Protein AF-A0A7S4SIC3-F1 (afdb_monomer_lite)

pLDDT: mean 81.02, std 11.82, range [46.81, 97.81]

Secondary structure (DSSP, 8-state):
-HHHHHHHHHHHHT-TTTS-TT--TTTS-GGGSTTHHHHHHHHHTT---GGGTTT-HHHHHHHHHHIIIIIIIHHHHHHHHHHHHHHHHHHHHHHHHHHHHHHHHHHHHHHHHHH------TTTHHHHHHHHHHHHHHHHHHHHHHHHHHHHHHHHH-TT-TTTHHHHHHHS--

Structure (mmCIF, N/CA/C/O backbone):
data_AF-A0A7S4SIC3-F1
#
_entry.id   AF-A0A7S4SIC3-F1
#
loop_
_atom_site.group_PDB
_atom_site.id
_atom_site.type_symbol
_atom_site.label_atom_id
_atom_site.label_alt_id
_atom_site.label_comp_id
_atom_site.label_asym_id
_atom_site.label_entity_id
_atom_site.label_seq_id
_atom_site.pdbx_PDB_ins_code
_atom_site.Cartn_x
_atom_site.Cartn_y
_atom_site.Cartn_z
_atom_site.occupancy
_atom_site.B_iso_or_equiv
_atom_site.auth_seq_id
_atom_site.auth_comp_id
_atom_site.auth_asym_id
_atom_site.auth_atom_id
_atom_site.pdbx_PDB_model_num
ATOM 1 N N . MET A 1 1 ? 5.802 -10.029 -12.891 1.00 76.75 1 MET A N 1
ATOM 2 C CA . MET A 1 1 ? 6.812 -8.982 -12.625 1.00 76.75 1 MET A CA 1
ATOM 3 C C . MET A 1 1 ? 8.229 -9.502 -12.797 1.00 76.75 1 MET A C 1
ATOM 5 O O . MET A 1 1 ? 8.915 -8.930 -13.619 1.00 76.75 1 MET A O 1
ATOM 9 N N . ILE A 1 2 ? 8.635 -10.609 -12.156 1.00 84.81 2 ILE A N 1
ATOM 10 C CA . ILE A 1 2 ? 9.989 -11.189 -12.336 1.00 84.81 2 ILE A CA 1
ATOM 11 C C . ILE A 1 2 ? 10.321 -11.436 -13.819 1.00 84.81 2 ILE A C 1
ATOM 13 O O . ILE A 1 2 ? 11.296 -10.900 -14.318 1.00 84.81 2 ILE A O 1
ATOM 17 N N . ALA A 1 3 ? 9.437 -12.106 -14.565 1.00 86.62 3 ALA A N 1
ATOM 18 C CA . ALA A 1 3 ? 9.649 -12.331 -16.000 1.00 86.62 3 ALA A CA 1
ATOM 19 C C . ALA A 1 3 ? 9.741 -11.035 -16.837 1.00 86.62 3 ALA A C 1
ATOM 21 O O . ALA A 1 3 ? 10.442 -10.997 -17.842 1.00 86.62 3 ALA A O 1
ATOM 22 N N . PHE A 1 4 ? 9.050 -9.964 -16.427 1.00 83.00 4 PHE A N 1
ATOM 23 C CA . PHE A 1 4 ? 9.167 -8.658 -17.088 1.00 83.00 4 PHE A CA 1
ATOM 24 C C . PHE A 1 4 ? 10.501 -7.988 -16.742 1.00 83.00 4 PHE A C 1
ATOM 26 O O . PHE A 1 4 ? 11.120 -7.407 -17.626 1.00 83.00 4 PHE A O 1
ATOM 33 N N . ALA A 1 5 ? 10.973 -8.131 -15.500 1.00 84.31 5 ALA A N 1
ATOM 34 C CA . ALA A 1 5 ? 12.303 -7.692 -15.082 1.00 84.31 5 ALA A CA 1
ATOM 35 C C . ALA A 1 5 ? 13.404 -8.362 -15.897 1.00 84.31 5 ALA A C 1
ATOM 37 O O . ALA A 1 5 ? 14.283 -7.674 -16.410 1.00 84.31 5 ALA A O 1
ATOM 38 N N . ASP A 1 6 ? 13.292 -9.671 -16.107 1.00 87.31 6 ASP A N 1
ATOM 39 C CA . ASP A 1 6 ? 14.237 -10.421 -16.929 1.00 87.31 6 ASP A CA 1
ATOM 40 C C . ASP A 1 6 ? 14.186 -9.979 -18.398 1.00 87.31 6 ASP A C 1
ATOM 42 O O . ASP A 1 6 ? 15.221 -9.839 -19.045 1.00 87.31 6 ASP A O 1
ATOM 46 N N . MET A 1 7 ? 12.997 -9.694 -18.936 1.00 86.12 7 MET A N 1
ATOM 47 C CA . MET A 1 7 ? 12.855 -9.241 -20.322 1.00 86.12 7 MET A CA 1
ATOM 48 C C . MET A 1 7 ? 13.451 -7.843 -20.544 1.00 86.12 7 MET A C 1
ATOM 50 O O . MET A 1 7 ? 14.187 -7.639 -21.508 1.00 86.12 7 MET A O 1
ATOM 54 N N . PHE A 1 8 ? 13.193 -6.900 -19.635 1.00 80.88 8 PHE A N 1
ATOM 55 C CA . PHE A 1 8 ? 13.831 -5.580 -19.654 1.00 80.88 8 PHE A CA 1
ATOM 56 C C . PHE A 1 8 ? 15.348 -5.687 -19.468 1.00 80.88 8 PHE A C 1
ATOM 58 O O . PHE A 1 8 ? 16.092 -5.035 -20.192 1.00 80.88 8 PHE A O 1
ATOM 65 N N . TYR A 1 9 ? 15.816 -6.556 -18.566 1.00 82.31 9 TYR A N 1
ATOM 66 C CA . TYR A 1 9 ? 17.241 -6.829 -18.370 1.00 82.31 9 TYR A CA 1
ATOM 67 C C . TYR A 1 9 ? 17.910 -7.286 -19.669 1.00 82.31 9 TYR A C 1
ATOM 69 O O . TYR A 1 9 ? 18.974 -6.782 -20.024 1.00 82.31 9 TYR A O 1
ATOM 77 N N . LEU A 1 10 ? 17.295 -8.237 -20.377 1.00 85.69 10 LEU A N 1
ATOM 78 C CA . LEU A 1 10 ? 17.844 -8.774 -21.620 1.00 85.69 10 LEU A CA 1
ATOM 79 C C . LEU A 1 10 ? 17.900 -7.710 -22.719 1.00 85.69 10 LEU A C 1
ATOM 81 O O . LEU A 1 10 ? 18.891 -7.653 -23.446 1.00 85.69 10 LEU A O 1
ATOM 85 N N . LEU A 1 11 ? 16.886 -6.845 -22.805 1.00 83.25 11 LEU A N 1
ATOM 86 C CA . LEU A 1 11 ? 16.868 -5.735 -23.758 1.00 83.25 11 LEU A CA 1
ATOM 87 C C . LEU A 1 11 ? 17.936 -4.688 -23.438 1.00 83.25 11 LEU A C 1
ATOM 89 O O . LEU A 1 11 ? 18.691 -4.315 -24.328 1.00 83.25 11 LEU A O 1
ATOM 93 N N . SER A 1 12 ? 18.066 -4.279 -22.175 1.00 76.56 12 SER A N 1
ATOM 94 C CA . SER A 1 12 ? 19.090 -3.314 -21.756 1.00 76.56 12 SER A CA 1
ATOM 95 C C . SER A 1 12 ? 20.512 -3.871 -21.867 1.00 76.56 12 SER A C 1
ATOM 97 O O . SER A 1 12 ? 21.437 -3.131 -22.172 1.00 76.56 12 SER A O 1
ATOM 99 N N . LYS A 1 13 ? 20.710 -5.178 -21.648 1.00 77.69 13 LYS A N 1
ATOM 100 C CA . LYS A 1 13 ? 22.021 -5.834 -21.789 1.00 77.69 13 LYS A CA 1
ATOM 101 C C . LYS A 1 13 ? 22.460 -5.981 -23.245 1.00 77.69 13 LYS A C 1
ATOM 103 O O . LYS A 1 13 ? 23.657 -6.063 -23.509 1.00 77.69 13 LYS A O 1
ATOM 108 N N . SER A 1 14 ? 21.512 -6.072 -24.177 1.00 78.62 14 SER A N 1
ATOM 109 C CA . SER A 1 14 ? 21.831 -6.199 -25.601 1.00 78.62 14 SER A CA 1
ATOM 110 C C . SER A 1 14 ? 22.550 -4.963 -26.151 1.00 78.62 14 SER A C 1
ATOM 112 O O . SER A 1 14 ? 23.163 -5.057 -27.213 1.00 78.62 14 SER A O 1
ATOM 114 N N . ASP A 1 15 ? 22.483 -3.830 -25.453 1.00 72.81 15 ASP A N 1
ATOM 115 C CA . ASP A 1 15 ? 23.144 -2.598 -25.847 1.00 72.81 15 ASP A CA 1
ATOM 116 C C . ASP A 1 15 ? 24.483 -2.444 -25.110 1.00 72.81 15 ASP A C 1
ATOM 118 O O . ASP A 1 15 ? 24.559 -2.156 -23.913 1.00 72.81 15 ASP A O 1
ATOM 122 N N . VAL A 1 16 ? 25.571 -2.673 -25.848 1.00 69.00 16 VAL A N 1
ATOM 123 C CA . VAL A 1 16 ? 26.953 -2.635 -25.339 1.00 69.00 16 VAL A CA 1
ATOM 124 C C . VAL A 1 16 ? 27.317 -1.247 -24.794 1.00 69.00 16 VAL A C 1
ATOM 126 O O . VAL A 1 16 ? 28.219 -1.126 -23.969 1.00 69.00 16 VAL A O 1
ATOM 129 N N . THR A 1 17 ? 26.602 -0.201 -25.216 1.00 70.94 17 THR A N 1
ATOM 130 C CA . THR A 1 17 ? 26.847 1.174 -24.765 1.00 70.94 17 THR A CA 1
ATOM 131 C C . THR A 1 17 ? 26.306 1.461 -23.364 1.00 70.94 17 THR A C 1
ATOM 133 O O . THR A 1 17 ? 26.803 2.364 -22.696 1.00 70.94 17 THR A O 1
ATOM 136 N N . THR A 1 18 ? 25.322 0.691 -22.886 1.00 69.50 18 THR A N 1
ATOM 137 C CA . THR A 1 18 ? 24.569 1.018 -21.665 1.00 69.50 18 THR A CA 1
ATOM 138 C C . THR A 1 18 ? 25.185 0.440 -20.384 1.00 69.50 18 THR A C 1
ATOM 140 O O . THR A 1 18 ? 24.971 0.999 -19.309 1.00 69.50 18 THR A O 1
ATOM 143 N N . CYS A 1 19 ? 25.960 -0.648 -20.486 1.00 74.06 19 CYS A N 1
ATOM 144 C CA . CYS A 1 19 ? 26.676 -1.278 -19.366 1.00 74.06 19 CYS A CA 1
ATOM 145 C C . CYS A 1 19 ? 28.131 -1.619 -19.756 1.00 74.06 19 CYS A C 1
ATOM 147 O O . CYS A 1 19 ? 28.431 -2.791 -20.014 1.00 74.06 19 CYS A O 1
ATOM 149 N N . PRO A 1 20 ? 29.046 -0.634 -19.826 1.00 78.56 20 PRO A N 1
ATOM 150 C CA . PRO A 1 20 ? 30.455 -0.907 -20.076 1.00 78.56 20 PRO A CA 1
ATOM 151 C C . PRO A 1 20 ? 31.073 -1.747 -18.938 1.00 78.56 20 PRO A C 1
ATOM 153 O O . PRO A 1 20 ? 30.748 -1.537 -17.768 1.00 78.56 20 PRO A O 1
ATOM 156 N N . PRO A 1 21 ? 31.968 -2.702 -19.253 1.00 75.75 21 PRO A N 1
ATOM 157 C CA . PRO A 1 21 ? 32.539 -3.631 -18.271 1.00 75.75 21 PRO A CA 1
ATOM 158 C C . PRO A 1 21 ? 33.441 -2.955 -17.225 1.00 75.75 21 PRO A C 1
ATOM 160 O O . PRO A 1 21 ? 33.626 -3.515 -16.148 1.00 75.75 21 PRO A O 1
ATOM 163 N N . ASP A 1 22 ? 33.949 -1.757 -17.525 1.00 78.12 22 ASP A N 1
ATOM 164 C CA . ASP A 1 22 ? 34.930 -1.034 -16.706 1.00 78.12 22 ASP A CA 1
ATOM 165 C C . ASP A 1 22 ? 34.332 0.200 -16.002 1.00 78.12 22 ASP A C 1
ATOM 167 O O . ASP A 1 22 ? 35.062 1.114 -15.617 1.00 78.12 22 ASP A O 1
ATOM 171 N N . GLN A 1 23 ? 33.002 0.279 -15.868 1.00 76.19 23 GLN A N 1
ATOM 172 C CA . GLN A 1 23 ? 32.362 1.445 -15.256 1.00 76.19 23 GLN A CA 1
ATOM 173 C C . GLN A 1 23 ? 32.614 1.489 -13.746 1.00 76.19 23 GLN A C 1
ATOM 175 O O . GLN A 1 23 ? 32.402 0.501 -13.038 1.00 76.19 23 GLN A O 1
ATOM 180 N N . ASP A 1 24 ? 33.035 2.657 -13.258 1.00 79.12 24 ASP A N 1
ATOM 181 C CA . ASP A 1 24 ? 33.194 2.921 -11.831 1.00 79.12 24 ASP A CA 1
ATOM 182 C C . ASP A 1 24 ? 31.849 2.656 -11.120 1.00 79.12 24 ASP A C 1
ATOM 184 O O . ASP A 1 24 ? 30.820 3.175 -11.567 1.00 79.12 24 ASP A O 1
ATOM 188 N N . PRO A 1 25 ? 31.788 1.845 -10.047 1.00 72.19 25 PRO A N 1
ATOM 189 C CA . PRO A 1 25 ? 30.526 1.464 -9.410 1.00 72.19 25 PRO A CA 1
ATOM 190 C C . PRO A 1 25 ? 29.686 2.633 -8.874 1.00 72.19 25 PRO A C 1
ATOM 192 O O . PRO A 1 25 ? 28.518 2.422 -8.556 1.00 72.19 25 PRO A O 1
ATOM 195 N N . GLN A 1 26 ? 30.249 3.842 -8.768 1.00 75.00 26 GLN A N 1
ATOM 196 C CA . GLN A 1 26 ? 29.509 5.055 -8.399 1.00 75.00 26 GLN A CA 1
ATOM 197 C C . GLN A 1 26 ? 28.729 5.680 -9.566 1.00 75.00 26 GLN A C 1
ATOM 199 O O . GLN A 1 26 ? 27.674 6.260 -9.327 1.00 75.00 26 GLN A O 1
ATOM 204 N N . ASP A 1 27 ? 29.196 5.493 -10.802 1.00 71.69 27 ASP A N 1
ATOM 205 C CA . ASP A 1 27 ? 28.557 6.000 -12.027 1.00 71.69 27 ASP A CA 1
ATOM 206 C C . ASP A 1 27 ? 27.885 4.881 -12.836 1.00 71.69 27 ASP A C 1
ATOM 208 O O . ASP A 1 27 ? 27.358 5.107 -13.930 1.00 71.69 27 ASP A O 1
ATOM 212 N N . ALA A 1 28 ? 27.918 3.651 -12.317 1.00 69.44 28 ALA A N 1
ATOM 213 C CA . ALA A 1 28 ? 27.294 2.508 -12.947 1.00 69.44 28 ALA A CA 1
ATOM 214 C C . ALA A 1 28 ? 25.789 2.746 -13.052 1.00 69.44 28 ALA A C 1
ATOM 216 O O . ALA A 1 28 ? 25.101 3.010 -12.063 1.00 69.44 28 ALA A O 1
ATOM 217 N N . ASN A 1 29 ? 25.274 2.616 -14.272 1.00 72.56 29 ASN A N 1
ATOM 218 C CA . ASN A 1 29 ? 23.849 2.701 -14.524 1.00 72.56 29 ASN A CA 1
ATOM 219 C C . ASN A 1 29 ? 23.114 1.728 -13.566 1.00 72.56 29 ASN A C 1
ATOM 221 O O . ASN A 1 29 ? 23.495 0.552 -13.490 1.00 72.56 29 ASN A O 1
ATOM 225 N N . PRO A 1 30 ? 22.090 2.174 -12.808 1.00 71.81 30 PRO A N 1
ATOM 226 C CA . PRO A 1 30 ? 21.370 1.329 -11.846 1.00 71.81 30 PRO A CA 1
ATOM 227 C C . PRO A 1 30 ? 20.793 0.073 -12.511 1.00 71.81 30 PRO A C 1
ATOM 229 O O . PRO A 1 30 ? 20.768 -1.012 -11.921 1.00 71.81 30 PRO A O 1
ATOM 232 N N . TYR A 1 31 ? 20.484 0.171 -13.807 1.00 70.75 31 TYR A N 1
ATOM 233 C CA . TYR A 1 31 ? 20.104 -0.952 -14.646 1.00 70.75 31 TYR A CA 1
ATOM 234 C C . TYR A 1 31 ? 21.260 -1.899 -14.984 1.00 70.75 31 TYR A C 1
ATOM 236 O O . TYR A 1 31 ? 21.062 -2.720 -15.860 1.00 70.75 31 TYR A O 1
ATOM 244 N N . CYS A 1 32 ? 22.436 -1.838 -14.352 1.00 74.88 32 CYS A N 1
ATOM 245 C CA . CYS A 1 32 ? 23.540 -2.794 -14.516 1.00 74.88 32 CYS A CA 1
ATOM 246 C C . CYS A 1 32 ? 23.785 -3.644 -13.240 1.00 74.88 32 CYS A C 1
ATOM 248 O O . CYS A 1 32 ? 24.369 -4.727 -13.324 1.00 74.88 32 CYS A O 1
ATOM 250 N N . SER A 1 33 ? 23.222 -3.273 -12.084 1.00 76.69 33 SER A N 1
ATOM 251 C CA . SER A 1 33 ? 23.357 -3.992 -10.795 1.00 76.69 33 SER A CA 1
ATOM 252 C C . SER A 1 33 ? 22.395 -5.187 -10.664 1.00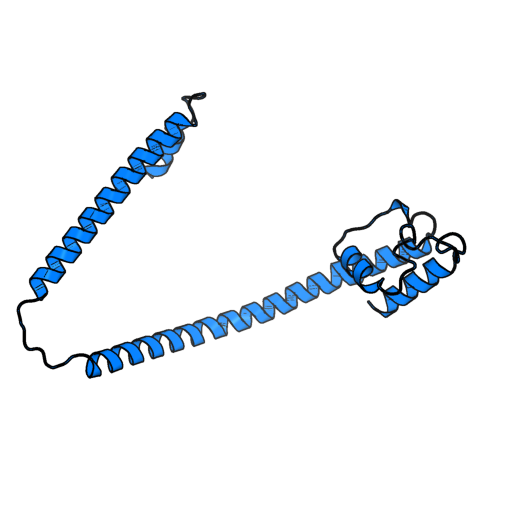 76.69 33 SER A C 1
ATOM 254 O O . SER A 1 33 ? 21.339 -5.144 -11.260 1.00 76.69 33 SER A O 1
ATOM 256 N N . PRO A 1 34 ? 22.652 -6.265 -9.903 1.00 69.31 34 PRO A N 1
ATOM 257 C CA . PRO A 1 34 ? 21.672 -7.343 -9.677 1.00 69.31 34 PRO A CA 1
ATOM 258 C C . PRO A 1 34 ? 20.433 -6.938 -8.842 1.00 69.31 34 PRO A C 1
ATOM 260 O O . PRO A 1 34 ? 19.469 -7.698 -8.774 1.00 69.31 34 PRO A O 1
ATOM 263 N N . ILE A 1 35 ? 20.412 -5.745 -8.233 1.00 76.56 35 ILE A N 1
ATOM 264 C CA . ILE A 1 35 ? 19.334 -5.262 -7.341 1.00 76.56 35 ILE A CA 1
ATOM 265 C C . ILE A 1 35 ? 18.200 -4.545 -8.129 1.00 76.56 35 ILE A C 1
ATOM 267 O O . ILE A 1 35 ? 17.467 -3.722 -7.600 1.00 76.56 35 ILE A O 1
ATOM 271 N N . ARG A 1 36 ? 17.982 -4.879 -9.409 1.00 73.19 36 ARG A N 1
ATOM 272 C CA . ARG A 1 36 ? 17.051 -4.130 -10.300 1.00 73.19 36 ARG A CA 1
ATOM 273 C C . ARG A 1 36 ? 15.568 -4.344 -10.013 1.00 73.19 36 ARG A C 1
ATOM 275 O O . ARG A 1 36 ? 14.726 -3.586 -10.485 1.00 73.19 36 ARG A O 1
ATOM 282 N N . TYR A 1 37 ? 15.216 -5.392 -9.270 1.00 80.38 37 TYR A N 1
ATOM 283 C CA . TYR A 1 37 ? 13.813 -5.684 -8.967 1.00 80.38 37 TYR A CA 1
ATOM 284 C C . TYR A 1 37 ? 13.167 -4.566 -8.140 1.00 80.38 37 TYR A C 1
ATOM 286 O O . TYR A 1 37 ? 11.982 -4.298 -8.314 1.00 80.38 37 TYR A O 1
ATOM 294 N N . LEU A 1 38 ? 13.942 -3.908 -7.269 1.00 82.75 38 LEU A N 1
ATOM 295 C CA . LEU A 1 38 ? 13.476 -2.772 -6.471 1.00 82.75 38 LEU A CA 1
ATOM 296 C C . LEU A 1 38 ? 13.185 -1.552 -7.346 1.00 82.75 38 LEU A C 1
ATOM 298 O O . LEU A 1 38 ? 12.122 -0.951 -7.199 1.00 82.75 38 LEU A O 1
ATOM 302 N N . ASP A 1 39 ? 14.062 -1.255 -8.302 1.00 80.00 39 ASP A N 1
ATOM 303 C CA . ASP A 1 39 ? 13.867 -0.136 -9.227 1.00 80.00 39 ASP A CA 1
ATOM 304 C C . ASP A 1 39 ? 12.626 -0.349 -10.093 1.00 80.00 39 ASP A C 1
ATOM 306 O O . ASP A 1 39 ? 11.841 0.574 -10.279 1.00 80.00 39 ASP A O 1
ATOM 310 N N . MET A 1 40 ? 12.347 -1.588 -10.512 1.00 79.62 40 MET A N 1
ATOM 311 C CA . MET A 1 40 ? 11.086 -1.902 -11.188 1.00 79.62 40 MET A CA 1
ATOM 312 C C . MET A 1 40 ? 9.845 -1.649 -10.327 1.00 79.62 40 MET A C 1
ATOM 314 O O . MET A 1 40 ? 8.810 -1.247 -10.858 1.00 79.62 40 MET A O 1
ATOM 318 N N . PHE A 1 41 ? 9.907 -1.868 -9.011 1.00 84.12 41 PHE A N 1
ATOM 319 C CA . PHE A 1 41 ? 8.788 -1.524 -8.130 1.00 84.12 41 PHE A CA 1
ATOM 320 C C . PHE A 1 41 ? 8.590 -0.011 -8.042 1.00 84.12 41 PHE A C 1
ATOM 322 O O . PHE A 1 41 ? 7.457 0.451 -8.150 1.00 84.12 41 PHE A O 1
ATOM 329 N N . VAL A 1 42 ? 9.670 0.761 -7.908 1.00 85.69 42 VAL A N 1
ATOM 330 C CA . VAL A 1 42 ? 9.639 2.237 -7.940 1.00 85.69 42 VAL A CA 1
ATOM 331 C C . VAL A 1 42 ? 9.047 2.744 -9.258 1.00 85.69 42 VAL A C 1
ATOM 333 O O . VAL A 1 42 ? 8.223 3.658 -9.298 1.00 85.69 42 VAL A O 1
ATOM 336 N N . GLN A 1 43 ? 9.392 2.057 -10.332 1.00 80.12 43 GLN A N 1
ATOM 337 C CA . GLN A 1 43 ? 8.939 2.327 -11.675 1.00 80.12 43 GLN A CA 1
ATOM 338 C C . GLN A 1 43 ? 7.435 2.029 -11.867 1.00 80.12 43 GLN A C 1
ATOM 340 O O . GLN A 1 43 ? 6.711 2.827 -12.462 1.00 80.12 43 GLN A O 1
ATOM 345 N N . ILE A 1 44 ? 6.915 0.948 -11.268 1.00 81.56 44 ILE A N 1
ATOM 346 C CA . ILE A 1 44 ? 5.466 0.658 -11.191 1.00 81.56 44 ILE A CA 1
ATOM 347 C C . ILE A 1 44 ? 4.721 1.704 -10.354 1.00 81.56 44 ILE A C 1
ATOM 349 O O . ILE A 1 44 ? 3.565 2.011 -10.643 1.00 81.56 44 ILE A O 1
ATOM 353 N N . LEU A 1 45 ? 5.377 2.272 -9.339 1.00 85.06 45 LEU A N 1
ATOM 354 C CA . LEU A 1 45 ? 4.836 3.369 -8.532 1.00 85.06 45 LEU A CA 1
ATOM 355 C C . LEU A 1 45 ? 4.789 4.707 -9.295 1.00 85.06 45 LEU A C 1
ATOM 357 O O . LEU A 1 45 ? 4.308 5.699 -8.750 1.00 85.06 45 LEU A O 1
ATOM 361 N N . GLY A 1 46 ? 5.236 4.737 -10.555 1.00 83.94 46 GLY A N 1
ATOM 362 C CA . GLY A 1 46 ? 5.121 5.889 -11.448 1.00 83.94 46 GLY A CA 1
ATOM 363 C C . GLY A 1 46 ? 6.331 6.821 -11.440 1.00 83.94 46 GLY A C 1
ATOM 364 O O . GLY A 1 46 ? 6.278 7.877 -12.067 1.00 83.94 46 GLY A O 1
ATOM 365 N N . GLN A 1 47 ? 7.425 6.453 -10.769 1.00 85.00 47 GLN A N 1
ATOM 366 C CA . GLN A 1 47 ? 8.687 7.179 -10.889 1.00 85.00 47 GLN A CA 1
ATOM 367 C C . GLN A 1 47 ? 9.460 6.644 -12.093 1.00 85.00 47 GLN A C 1
ATOM 369 O O . GLN A 1 47 ? 10.109 5.603 -12.025 1.00 85.00 47 GLN A O 1
ATOM 374 N N . PHE A 1 48 ? 9.344 7.354 -13.213 1.00 79.31 48 PHE A N 1
ATOM 375 C CA . PHE A 1 48 ? 9.993 7.007 -14.471 1.00 79.31 48 PHE A CA 1
ATOM 376 C C . PHE A 1 48 ? 10.865 8.156 -14.958 1.00 79.31 48 PHE A C 1
ATOM 378 O O . PHE A 1 48 ? 10.386 9.284 -15.080 1.00 79.31 48 PHE A O 1
ATOM 385 N N . ASP A 1 49 ? 12.113 7.847 -15.299 1.00 81.25 49 ASP A N 1
ATOM 386 C CA . ASP A 1 49 ? 12.948 8.739 -16.094 1.00 81.25 49 ASP A CA 1
ATOM 387 C C . ASP A 1 49 ? 12.821 8.354 -17.571 1.00 81.25 49 ASP A C 1
ATOM 389 O O . ASP A 1 49 ? 13.265 7.288 -17.992 1.00 81.25 49 ASP A O 1
ATOM 393 N N . TYR A 1 50 ? 12.160 9.202 -18.358 1.00 76.94 50 TYR A N 1
ATOM 394 C CA . TYR A 1 50 ? 11.929 8.964 -19.784 1.00 76.94 50 TYR A CA 1
ATOM 395 C C . TYR A 1 50 ? 13.207 9.102 -20.617 1.00 76.94 50 TYR A C 1
ATOM 397 O O . TYR A 1 50 ? 13.271 8.545 -21.713 1.00 76.94 50 TYR A O 1
ATOM 405 N N . GLY A 1 51 ? 14.218 9.819 -20.110 1.00 79.56 51 GLY A N 1
ATOM 406 C CA . GLY A 1 51 ? 15.432 10.132 -20.862 1.00 79.56 51 GLY A CA 1
ATOM 407 C C . GLY A 1 51 ? 16.213 8.891 -21.289 1.00 79.56 51 GLY A C 1
ATOM 408 O O . GLY A 1 51 ? 16.760 8.864 -22.384 1.00 79.56 51 GLY A O 1
ATOM 409 N N . SER A 1 52 ? 16.203 7.836 -20.472 1.00 71.25 52 SER A N 1
ATOM 410 C CA . SER A 1 52 ? 16.995 6.620 -20.707 1.00 71.25 52 SER A CA 1
ATOM 411 C C . SER A 1 52 ? 16.343 5.592 -21.641 1.00 71.25 52 SER A C 1
ATOM 413 O O . SER A 1 52 ? 16.969 4.585 -21.960 1.00 71.25 52 SER A O 1
ATOM 415 N N . PHE A 1 53 ? 15.083 5.788 -22.048 1.00 71.44 53 PHE A N 1
ATOM 416 C CA . PHE A 1 53 ? 14.309 4.773 -22.784 1.00 71.44 53 PHE A CA 1
ATOM 417 C C . PHE A 1 53 ? 13.948 5.170 -24.217 1.00 71.44 53 PHE A C 1
ATOM 419 O O . PHE A 1 53 ? 13.388 4.352 -24.950 1.00 71.44 53 PHE A O 1
ATOM 426 N N . LEU A 1 54 ? 14.258 6.403 -24.624 1.00 77.94 54 LEU A N 1
ATOM 427 C CA . LEU A 1 54 ? 13.925 6.917 -25.955 1.00 77.94 54 LEU A CA 1
ATOM 428 C C . LEU A 1 54 ? 14.673 6.197 -27.083 1.00 77.94 54 LEU A C 1
ATOM 430 O O . LEU A 1 54 ? 14.161 6.136 -28.199 1.00 77.94 54 LEU A O 1
ATOM 434 N N . ASP A 1 55 ? 15.824 5.598 -26.785 1.00 81.50 55 ASP A N 1
ATOM 435 C CA . ASP A 1 55 ? 16.675 4.962 -27.792 1.00 81.50 55 ASP A CA 1
ATOM 436 C C . ASP A 1 55 ? 16.127 3.608 -28.282 1.00 81.50 55 ASP A C 1
ATOM 438 O O . ASP A 1 55 ? 16.480 3.153 -29.370 1.00 81.50 55 ASP A O 1
ATOM 442 N N . HIS A 1 56 ? 15.207 2.980 -27.530 1.00 82.38 56 HIS A N 1
ATOM 443 C CA . HIS A 1 56 ? 14.716 1.625 -27.814 1.00 82.38 56 HIS A CA 1
ATOM 444 C C . HIS A 1 56 ? 13.180 1.548 -27.886 1.00 82.38 56 HIS A C 1
ATOM 446 O O . HIS A 1 56 ? 12.510 1.435 -26.853 1.00 82.38 56 HIS A O 1
ATOM 452 N N . PRO A 1 57 ? 12.575 1.502 -29.091 1.00 84.56 57 PRO A N 1
ATOM 453 C CA . PRO A 1 57 ? 11.115 1.504 -29.247 1.00 84.56 57 PRO A CA 1
ATOM 454 C C . PRO A 1 57 ? 10.435 0.254 -28.663 1.00 84.56 57 PRO A C 1
ATOM 456 O O . PRO A 1 57 ? 9.283 0.316 -28.230 1.00 84.56 57 PRO A O 1
ATOM 459 N N . LEU A 1 58 ? 11.142 -0.881 -28.597 1.00 86.69 58 LEU A N 1
ATOM 460 C CA . LEU A 1 58 ? 10.640 -2.101 -27.952 1.00 86.69 58 LEU A CA 1
ATOM 461 C C . LEU A 1 58 ? 10.477 -1.931 -26.437 1.00 86.69 58 LEU A C 1
ATOM 463 O O . LEU A 1 58 ? 9.516 -2.440 -25.860 1.00 86.69 58 LEU A O 1
ATOM 467 N N . THR A 1 59 ? 11.378 -1.181 -25.806 1.00 83.88 59 THR A N 1
ATOM 468 C CA . THR A 1 59 ? 11.349 -0.902 -24.368 1.00 83.88 59 THR A CA 1
ATOM 469 C C . THR A 1 59 ? 10.153 -0.024 -24.009 1.00 83.88 59 THR A C 1
ATOM 471 O O . THR A 1 59 ? 9.460 -0.294 -23.029 1.00 83.88 59 THR A O 1
ATOM 474 N N . ILE A 1 60 ? 9.828 0.950 -24.867 1.00 86.25 60 ILE A N 1
ATOM 475 C CA . ILE A 1 60 ? 8.612 1.767 -24.753 1.00 86.25 60 ILE A CA 1
ATOM 476 C C . ILE A 1 60 ? 7.356 0.889 -24.866 1.00 86.25 60 ILE A C 1
ATOM 478 O O . ILE A 1 60 ? 6.442 1.001 -24.049 1.00 86.25 60 ILE A O 1
ATOM 482 N N . GLY A 1 61 ? 7.312 -0.028 -25.839 1.00 88.81 61 GLY A N 1
ATOM 483 C CA . GLY A 1 61 ? 6.188 -0.956 -26.001 1.00 88.81 61 GLY A CA 1
ATOM 484 C C . GLY A 1 61 ? 5.964 -1.842 -24.771 1.00 88.81 61 GLY A C 1
ATOM 485 O O . GLY A 1 61 ? 4.840 -1.957 -24.276 1.00 88.81 61 GLY A O 1
ATOM 486 N N . LEU A 1 62 ? 7.038 -2.422 -24.228 1.00 87.38 62 LEU A N 1
ATOM 487 C CA . LEU A 1 62 ? 6.977 -3.214 -22.998 1.00 87.38 62 LEU A CA 1
ATOM 488 C C . LEU A 1 62 ? 6.559 -2.387 -21.790 1.00 87.38 62 LEU A C 1
ATOM 490 O O . LEU A 1 62 ? 5.792 -2.877 -20.963 1.00 87.38 62 LEU A O 1
ATOM 494 N N . PHE A 1 63 ? 7.010 -1.138 -21.703 1.00 84.62 63 PHE A N 1
ATOM 495 C CA . PHE A 1 63 ? 6.611 -0.234 -20.637 1.00 84.62 63 PHE A CA 1
ATOM 496 C C . PHE A 1 63 ? 5.106 0.067 -20.671 1.00 84.62 63 PHE A C 1
ATOM 498 O O . PHE A 1 63 ? 4.439 -0.010 -19.636 1.00 84.62 63 PHE A O 1
ATOM 505 N N . ILE A 1 64 ? 4.543 0.338 -21.852 1.00 89.19 64 ILE A N 1
ATOM 506 C CA . ILE A 1 64 ? 3.101 0.579 -22.010 1.00 89.19 64 ILE A CA 1
ATOM 507 C C . ILE A 1 64 ? 2.305 -0.653 -21.568 1.00 89.19 64 ILE A C 1
ATOM 509 O O . ILE A 1 64 ? 1.367 -0.535 -20.779 1.00 89.19 64 ILE A O 1
ATOM 513 N N . ILE A 1 65 ? 2.706 -1.845 -22.023 1.00 90.19 65 ILE A N 1
A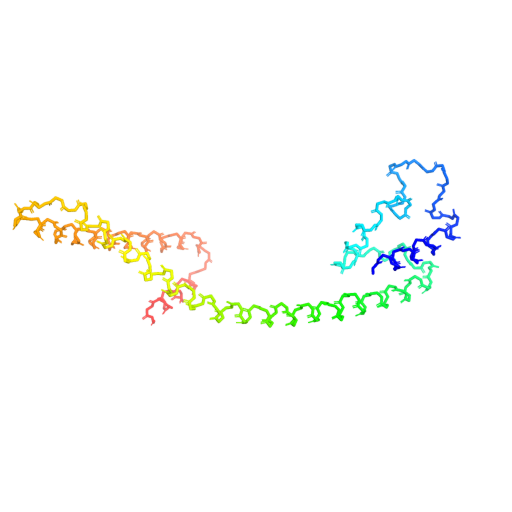TOM 514 C CA . ILE A 1 65 ? 2.063 -3.110 -21.638 1.00 90.19 65 ILE A CA 1
ATOM 515 C C . ILE A 1 65 ? 2.169 -3.317 -20.123 1.00 90.19 65 ILE A C 1
ATOM 517 O O . ILE A 1 65 ? 1.176 -3.619 -19.462 1.00 90.19 65 ILE A O 1
ATOM 521 N N . MET A 1 66 ? 3.355 -3.119 -19.553 1.00 86.06 66 MET A N 1
ATOM 522 C CA . MET A 1 66 ? 3.593 -3.285 -18.124 1.00 86.06 66 MET A CA 1
ATOM 523 C C . MET A 1 66 ? 2.780 -2.298 -17.286 1.00 86.06 66 MET A C 1
ATOM 525 O O . MET A 1 66 ? 2.240 -2.695 -16.262 1.00 86.06 66 MET A O 1
ATOM 529 N N . THR A 1 67 ? 2.623 -1.051 -17.717 1.00 86.94 67 THR A N 1
ATOM 530 C CA . THR A 1 67 ? 1.802 -0.061 -17.004 1.00 86.94 67 THR A CA 1
ATOM 531 C C . THR A 1 67 ? 0.320 -0.404 -17.097 1.00 86.94 67 THR A C 1
ATOM 533 O O . THR A 1 67 ? -0.398 -0.357 -16.099 1.00 86.94 67 THR A O 1
ATOM 536 N N . LEU A 1 68 ? -0.146 -0.824 -18.273 1.00 89.44 68 LEU A N 1
ATOM 537 C CA . LEU A 1 68 ? -1.543 -1.186 -18.485 1.00 89.44 68 LEU A CA 1
ATOM 538 C C . LEU A 1 68 ? -1.938 -2.430 -17.674 1.00 89.44 68 LEU A C 1
ATOM 540 O O . LEU A 1 68 ? -2.919 -2.408 -16.936 1.00 89.44 68 LEU A O 1
ATOM 544 N N . PHE A 1 69 ? -1.159 -3.508 -17.739 1.00 88.06 69 PHE A N 1
ATOM 545 C CA . PHE A 1 69 ? -1.457 -4.712 -16.961 1.00 88.06 69 PHE A CA 1
ATOM 546 C C . PHE A 1 69 ? -1.084 -4.550 -15.483 1.00 88.06 69 PHE A C 1
ATOM 548 O O . PHE A 1 69 ? -1.892 -4.844 -14.604 1.00 88.06 69 PHE A O 1
ATOM 555 N N . GLY A 1 70 ? 0.128 -4.064 -15.216 1.00 83.56 70 GLY A N 1
ATOM 556 C CA . GLY A 1 70 ? 0.740 -3.905 -13.896 1.00 83.56 70 GLY A CA 1
ATOM 557 C C . GLY A 1 70 ? 0.053 -2.872 -13.017 1.00 83.56 70 GLY A C 1
ATOM 558 O O . GLY A 1 70 ? -0.347 -3.189 -11.903 1.00 83.56 70 GLY A O 1
ATOM 559 N N . ALA A 1 71 ? -0.083 -1.642 -13.506 1.00 84.75 71 ALA A N 1
ATOM 560 C CA . ALA A 1 71 ? -0.654 -0.559 -12.719 1.00 84.75 71 ALA A CA 1
ATOM 561 C C . ALA A 1 71 ? -2.172 -0.484 -12.896 1.00 84.75 71 ALA A C 1
ATOM 563 O O . ALA A 1 71 ? -2.889 -0.443 -11.909 1.00 84.75 71 ALA A O 1
ATOM 564 N N . VAL A 1 72 ? -2.704 -0.515 -14.121 1.00 88.62 72 VAL A N 1
ATOM 565 C CA . VAL A 1 72 ? -4.148 -0.280 -14.308 1.00 88.62 72 VAL A CA 1
ATOM 566 C C . VAL A 1 72 ? -4.978 -1.503 -13.913 1.00 88.62 72 VAL A C 1
ATOM 568 O O . VAL A 1 72 ? -5.911 -1.386 -13.120 1.00 88.62 72 VAL A O 1
ATOM 571 N N . ILE A 1 73 ? -4.658 -2.690 -14.430 1.00 92.06 73 ILE A N 1
ATOM 572 C CA . ILE A 1 73 ? -5.486 -3.881 -14.181 1.00 92.06 73 ILE A CA 1
ATOM 573 C C . ILE A 1 73 ? -5.282 -4.413 -12.757 1.00 92.06 73 ILE A C 1
ATOM 575 O O . ILE A 1 73 ? -6.263 -4.563 -12.024 1.00 92.06 73 ILE A O 1
ATOM 579 N N . PHE A 1 74 ? -4.040 -4.673 -12.329 1.00 89.75 74 PHE A N 1
ATOM 580 C CA . PHE A 1 74 ? -3.817 -5.242 -10.993 1.00 89.75 74 PHE A CA 1
ATOM 581 C C . PHE A 1 74 ? -4.220 -4.296 -9.862 1.00 89.75 74 PHE A C 1
ATOM 583 O O . PHE A 1 74 ? -4.759 -4.785 -8.873 1.00 89.75 74 PHE A O 1
ATOM 590 N N . LEU A 1 75 ? -4.026 -2.976 -9.984 1.00 88.75 75 LEU A N 1
ATOM 591 C CA . LEU A 1 75 ? -4.447 -2.044 -8.931 1.00 88.75 75 LEU A CA 1
ATOM 592 C C . LEU A 1 75 ? -5.972 -2.023 -8.792 1.00 88.75 75 LEU A C 1
ATOM 594 O O . LEU A 1 75 ? -6.482 -2.094 -7.678 1.00 88.75 75 LEU A O 1
ATOM 598 N N . ASN A 1 76 ? -6.708 -2.009 -9.905 1.00 92.25 76 ASN A N 1
ATOM 599 C CA . ASN A 1 76 ? -8.170 -2.049 -9.873 1.00 92.25 76 ASN A CA 1
ATOM 600 C C . ASN A 1 76 ? -8.698 -3.356 -9.266 1.00 92.25 76 ASN A C 1
ATOM 602 O O . ASN A 1 76 ? -9.611 -3.330 -8.440 1.00 92.25 76 ASN A O 1
ATOM 606 N N . ILE A 1 77 ? -8.095 -4.497 -9.617 1.00 96.19 77 ILE A N 1
ATOM 607 C CA . ILE A 1 77 ? -8.447 -5.792 -9.020 1.00 96.19 77 ILE A CA 1
ATOM 608 C C . ILE A 1 77 ? -8.094 -5.815 -7.530 1.00 96.19 77 ILE A C 1
ATOM 610 O O . ILE A 1 77 ? -8.904 -6.261 -6.720 1.00 96.19 77 ILE A O 1
ATOM 614 N N . LEU A 1 78 ? -6.918 -5.314 -7.146 1.00 93.75 78 LEU A N 1
ATOM 615 C CA . LEU A 1 78 ? -6.487 -5.255 -5.751 1.00 93.75 78 LEU A CA 1
ATOM 616 C C . LEU A 1 78 ? -7.456 -4.415 -4.920 1.00 93.75 78 LEU A C 1
ATOM 618 O O . LEU A 1 78 ? -7.888 -4.861 -3.862 1.00 93.75 78 LEU A O 1
ATOM 622 N N . ILE A 1 79 ? -7.841 -3.237 -5.414 1.00 95.44 79 ILE A N 1
ATOM 623 C CA . ILE A 1 79 ? -8.821 -2.374 -4.752 1.00 95.44 79 ILE A CA 1
ATOM 624 C C . ILE A 1 79 ? -10.162 -3.100 -4.620 1.00 95.44 79 ILE A C 1
ATOM 626 O O . ILE A 1 79 ? -10.750 -3.079 -3.541 1.00 95.44 79 ILE A O 1
ATOM 630 N N . ALA A 1 80 ? -10.627 -3.789 -5.666 1.00 97.75 80 ALA A N 1
ATOM 631 C CA . ALA A 1 80 ? -11.872 -4.554 -5.611 1.00 97.75 80 ALA A CA 1
ATOM 632 C C . ALA A 1 80 ? -11.822 -5.667 -4.547 1.00 97.75 80 ALA A C 1
ATOM 634 O O . ALA A 1 80 ? -12.726 -5.770 -3.718 1.00 97.75 80 ALA A O 1
ATOM 635 N N . VAL A 1 81 ? -10.742 -6.452 -4.510 1.00 97.81 81 VAL A N 1
ATOM 636 C CA . VAL A 1 81 ? -10.556 -7.553 -3.548 1.00 97.81 81 VAL A CA 1
ATOM 637 C C . VAL A 1 81 ? -10.400 -7.038 -2.117 1.00 97.81 81 VAL A C 1
ATOM 639 O O . VAL A 1 81 ? -10.999 -7.588 -1.189 1.00 97.81 81 VAL A O 1
ATOM 642 N N . VAL A 1 82 ? -9.609 -5.980 -1.918 1.00 97.12 82 VAL A N 1
ATOM 643 C CA . VAL A 1 82 ? -9.421 -5.349 -0.605 1.00 97.12 82 VAL A CA 1
ATOM 644 C C . VAL A 1 82 ? -10.735 -4.751 -0.116 1.00 97.12 82 VAL A C 1
ATOM 646 O O . VAL A 1 82 ? -11.072 -4.929 1.050 1.00 97.12 82 VAL A O 1
ATOM 649 N N . SER A 1 83 ? -11.503 -4.103 -0.993 1.00 97.00 83 SER A N 1
ATOM 650 C CA . SER A 1 83 ? -12.813 -3.533 -0.664 1.00 97.00 83 SER A CA 1
ATOM 651 C C . SER A 1 83 ? -13.811 -4.610 -0.231 1.00 97.00 83 SER A C 1
ATOM 653 O O . SER A 1 83 ? -14.438 -4.488 0.824 1.00 97.00 83 SER A O 1
ATOM 655 N N . ASP A 1 84 ? -13.903 -5.714 -0.976 1.00 97.38 84 ASP A N 1
ATOM 656 C CA . ASP A 1 84 ? -14.799 -6.820 -0.632 1.00 97.38 84 ASP A CA 1
ATOM 657 C C . ASP A 1 84 ? -14.397 -7.486 0.698 1.00 97.38 84 ASP A C 1
ATOM 659 O O . ASP A 1 84 ? -15.213 -7.667 1.612 1.00 97.38 84 ASP A O 1
ATOM 663 N N . SER A 1 85 ? -13.095 -7.725 0.875 1.00 96.31 85 SER A N 1
ATOM 664 C CA . SER A 1 85 ? -12.527 -8.265 2.117 1.00 96.31 85 SER A CA 1
ATOM 665 C C . SER A 1 85 ? -12.756 -7.335 3.311 1.00 96.31 85 SER A C 1
ATOM 667 O O . SER A 1 85 ? -13.075 -7.792 4.417 1.00 96.31 85 SER A O 1
ATOM 669 N N . TYR A 1 86 ? -12.619 -6.025 3.102 1.00 96.25 86 TYR A N 1
ATOM 670 C CA . TYR A 1 86 ? -12.864 -5.004 4.113 1.00 96.25 86 TYR A CA 1
ATOM 671 C C . TYR A 1 86 ? -14.340 -4.959 4.504 1.00 96.25 86 TYR A C 1
ATOM 673 O O . TYR A 1 86 ? -14.651 -4.951 5.696 1.00 96.25 86 TYR A O 1
ATOM 681 N N . SER A 1 87 ? -15.256 -5.011 3.534 1.00 95.06 87 SER A N 1
ATOM 682 C CA . SER A 1 87 ? -16.700 -5.006 3.791 1.00 95.06 87 SER A CA 1
ATOM 683 C C . SER A 1 87 ? -17.119 -6.206 4.654 1.00 95.06 87 SER A C 1
ATOM 685 O O . SER A 1 87 ? -17.776 -6.045 5.689 1.00 95.06 87 SER A O 1
ATOM 687 N N . THR A 1 88 ? -16.619 -7.398 4.315 1.00 94.25 88 THR A N 1
ATOM 688 C CA . THR A 1 88 ? -16.864 -8.639 5.059 1.00 94.25 88 THR A CA 1
ATOM 689 C C . THR A 1 88 ? -16.271 -8.572 6.468 1.00 94.25 88 THR A C 1
ATOM 691 O O . THR A 1 88 ? -16.898 -8.989 7.449 1.00 94.25 88 THR A O 1
ATOM 694 N N . SER A 1 89 ? -15.063 -8.021 6.596 1.00 92.69 89 SER A N 1
ATOM 695 C CA . SER A 1 89 ? -14.385 -7.868 7.886 1.00 92.69 89 SER A CA 1
ATOM 696 C C . SER A 1 89 ? -15.075 -6.840 8.778 1.00 92.69 89 SER A C 1
ATOM 698 O O . SER A 1 89 ? -15.206 -7.071 9.977 1.00 92.69 89 SER A O 1
ATOM 700 N N . CYS A 1 90 ? -15.587 -5.746 8.215 1.00 92.69 90 CYS A N 1
ATOM 701 C CA . CYS A 1 90 ? -16.318 -4.718 8.949 1.00 92.69 90 CYS A CA 1
ATOM 702 C C . CYS A 1 90 ? -17.633 -5.269 9.527 1.00 92.69 90 CYS A C 1
ATOM 704 O O . CYS A 1 90 ? -17.923 -5.095 10.717 1.00 92.69 90 CYS A O 1
ATOM 706 N N . GLN A 1 91 ? -18.379 -6.051 8.738 1.00 89.56 91 GLN A N 1
ATOM 707 C CA . GLN A 1 91 ? -19.587 -6.733 9.219 1.00 89.56 91 GLN A CA 1
ATOM 708 C C . GLN A 1 91 ? -19.292 -7.706 10.371 1.00 89.56 91 GLN A C 1
ATOM 710 O O . GLN A 1 91 ? -20.047 -7.773 11.342 1.00 89.56 91 GLN A O 1
ATOM 715 N N . LYS A 1 92 ? -18.173 -8.440 10.314 1.00 91.94 92 LYS A N 1
ATOM 716 C CA . LYS A 1 92 ? -17.744 -9.316 11.419 1.00 91.94 92 LYS A CA 1
ATOM 717 C C . LYS A 1 92 ? -17.237 -8.520 12.626 1.00 91.94 92 LYS A C 1
ATOM 719 O O . LYS A 1 92 ? -17.538 -8.883 13.763 1.00 91.94 92 LYS A O 1
ATOM 724 N N . SER A 1 93 ? -16.515 -7.427 12.388 1.00 91.56 93 SER A N 1
ATOM 725 C CA . SER A 1 93 ? -15.923 -6.568 13.416 1.00 91.56 93 SER A CA 1
ATOM 726 C C . SER A 1 93 ? -16.986 -5.959 14.323 1.00 91.56 93 SER A C 1
ATOM 728 O O . SER A 1 93 ? -16.851 -6.033 15.538 1.00 91.56 93 SER A O 1
ATOM 730 N N . THR A 1 94 ? -18.100 -5.462 13.778 1.00 89.62 94 THR A N 1
ATOM 731 C CA . THR A 1 94 ? -19.193 -4.906 14.602 1.00 89.62 94 THR A CA 1
ATOM 732 C C . THR A 1 94 ? -19.771 -5.931 15.585 1.00 89.62 94 THR A C 1
ATOM 734 O O . THR A 1 94 ? -19.961 -5.621 16.765 1.00 89.62 94 THR A O 1
ATOM 737 N N . ARG A 1 95 ? -19.971 -7.182 15.147 1.00 87.81 95 ARG A N 1
ATOM 738 C CA . ARG A 1 95 ? -20.439 -8.280 16.013 1.00 87.81 95 ARG A CA 1
ATOM 739 C C . ARG A 1 95 ? -19.405 -8.654 17.076 1.00 87.81 95 ARG A C 1
ATOM 741 O O . ARG A 1 95 ? -19.754 -8.829 18.244 1.00 87.81 95 ARG A O 1
ATOM 748 N N . LEU A 1 96 ? -18.134 -8.754 16.686 1.00 91.50 96 LEU A N 1
ATOM 749 C CA . LEU A 1 96 ? -17.037 -9.070 17.604 1.00 91.50 96 LEU A CA 1
ATOM 750 C C . LEU A 1 96 ? -16.816 -7.956 18.631 1.00 91.50 96 LEU A C 1
ATOM 752 O O . LEU A 1 96 ? -16.637 -8.241 19.812 1.00 91.50 96 LEU A O 1
ATOM 756 N N . PHE A 1 97 ? -16.901 -6.698 18.209 1.00 92.31 97 PHE A N 1
ATOM 757 C CA . PHE A 1 97 ? -16.743 -5.533 19.068 1.00 92.31 97 PHE A CA 1
ATOM 758 C C . PHE A 1 97 ? -17.884 -5.415 20.081 1.00 92.31 97 PHE A C 1
ATOM 760 O O . PHE A 1 97 ? -17.635 -5.146 21.256 1.00 92.31 97 PHE A O 1
ATOM 767 N N . GLY A 1 98 ? -19.125 -5.705 19.672 1.00 92.19 98 GLY A N 1
ATOM 768 C CA . GLY A 1 98 ? -20.260 -5.802 20.594 1.00 92.19 98 GLY A CA 1
ATOM 769 C C . GLY A 1 98 ? -20.039 -6.869 21.671 1.00 92.19 98 GLY A C 1
ATOM 770 O O . GLY A 1 98 ? -20.176 -6.592 22.863 1.00 92.19 98 GLY A O 1
ATOM 771 N N . ARG A 1 99 ? -19.603 -8.070 21.269 1.00 94.75 99 ARG A N 1
ATOM 772 C CA . ARG A 1 99 ? -19.294 -9.161 22.208 1.00 94.75 99 ARG A CA 1
ATOM 773 C C . ARG A 1 99 ? -18.129 -8.814 23.137 1.00 94.75 99 ARG A C 1
ATOM 775 O O . ARG A 1 99 ? -18.208 -9.093 24.330 1.00 94.75 99 ARG A O 1
ATOM 782 N N . ALA A 1 100 ? -17.075 -8.194 22.612 1.00 95.06 100 ALA A N 1
ATOM 783 C CA . ALA A 1 100 ? -15.931 -7.756 23.401 1.00 95.06 100 ALA A CA 1
ATOM 784 C C . ALA A 1 100 ? -16.345 -6.716 24.451 1.00 95.06 100 ALA A C 1
ATOM 786 O O . ALA A 1 100 ? -15.980 -6.854 25.614 1.00 95.06 100 ALA A O 1
ATOM 787 N N . ARG A 1 101 ? -17.173 -5.729 24.078 1.00 95.50 101 ARG A N 1
ATOM 788 C CA . ARG A 1 101 ? -17.711 -4.734 25.017 1.00 95.50 101 ARG A CA 1
ATOM 789 C C . ARG A 1 101 ? -18.518 -5.377 26.141 1.00 95.50 101 ARG A C 1
ATOM 791 O O . ARG A 1 101 ? -18.273 -5.063 27.301 1.00 95.50 101 ARG A O 1
ATOM 798 N N . LEU A 1 102 ? -19.425 -6.298 25.816 1.00 96.00 102 LEU A N 1
ATOM 799 C CA . LEU A 1 102 ? -20.216 -7.012 26.825 1.00 96.00 102 LEU A CA 1
ATOM 800 C C . LEU A 1 102 ? -19.332 -7.827 27.774 1.00 96.00 102 LEU A C 1
ATOM 802 O O . LEU A 1 102 ? -19.521 -7.779 28.986 1.00 96.00 102 LEU A O 1
ATOM 806 N N . LEU A 1 103 ? -18.336 -8.531 27.236 1.00 97.25 103 LEU A N 1
ATOM 807 C CA . LEU A 1 103 ? -17.409 -9.334 28.029 1.00 97.25 103 LEU A CA 1
ATOM 808 C C . LEU A 1 103 ? -16.556 -8.454 28.956 1.00 97.25 103 LEU A C 1
ATOM 810 O O . LEU A 1 103 ? -16.335 -8.813 30.110 1.00 97.25 103 LEU A O 1
ATOM 814 N N . THR A 1 104 ? -16.127 -7.282 28.488 1.00 96.56 104 THR A N 1
ATOM 815 C CA . THR A 1 104 ? -15.407 -6.304 29.310 1.00 96.56 104 THR A CA 1
ATOM 816 C C . THR A 1 104 ? -16.284 -5.746 30.429 1.00 96.56 104 THR A C 1
ATOM 818 O O . THR A 1 104 ? -15.837 -5.709 31.570 1.00 96.56 104 THR A O 1
ATOM 821 N N . VAL A 1 105 ? -17.539 -5.375 30.149 1.00 96.88 105 VAL A N 1
ATOM 822 C CA . VAL A 1 105 ? -18.477 -4.901 31.184 1.00 96.88 105 VAL A CA 1
ATOM 823 C C . VAL A 1 105 ? -18.748 -5.992 32.220 1.00 96.88 105 VAL A C 1
ATOM 825 O O . VAL A 1 105 ? -18.694 -5.718 33.414 1.00 96.88 105 VAL A O 1
ATOM 828 N N . ALA A 1 106 ? -18.961 -7.237 31.787 1.00 96.81 106 ALA A N 1
ATOM 829 C CA . ALA A 1 106 ? -19.155 -8.364 32.695 1.00 96.81 106 ALA A CA 1
ATOM 830 C C . ALA A 1 106 ? -17.932 -8.597 33.597 1.00 96.81 106 ALA A C 1
ATOM 832 O O . ALA A 1 106 ? -18.086 -8.812 34.797 1.00 96.81 106 ALA A O 1
ATOM 833 N N . LYS A 1 107 ? -16.716 -8.497 33.040 1.00 96.94 107 LYS A N 1
ATOM 834 C CA . LYS A 1 107 ? -15.470 -8.579 33.816 1.00 96.94 107 LYS A CA 1
ATOM 835 C C . LYS A 1 107 ? -15.355 -7.457 34.841 1.00 96.94 107 LYS A C 1
ATOM 837 O O . LYS A 1 107 ? -14.985 -7.735 35.973 1.00 96.94 107 LYS A O 1
ATOM 842 N N . ILE A 1 108 ? -15.668 -6.219 34.457 1.00 96.12 108 ILE A N 1
ATOM 843 C CA . ILE A 1 108 ? -15.627 -5.069 35.370 1.00 96.12 108 ILE A CA 1
ATOM 844 C C . ILE A 1 108 ? -16.645 -5.252 36.499 1.00 96.12 108 ILE A C 1
ATOM 846 O O . ILE A 1 108 ? -16.287 -5.073 37.655 1.00 96.12 108 ILE A O 1
ATOM 850 N N . ASN A 1 109 ? -17.870 -5.680 36.185 1.00 95.50 109 ASN A N 1
ATOM 851 C CA . ASN A 1 109 ? -18.917 -5.899 37.183 1.00 95.50 109 ASN A CA 1
ATOM 852 C C . ASN A 1 109 ? -18.560 -7.027 38.168 1.00 95.50 109 ASN A C 1
ATOM 854 O O . ASN A 1 10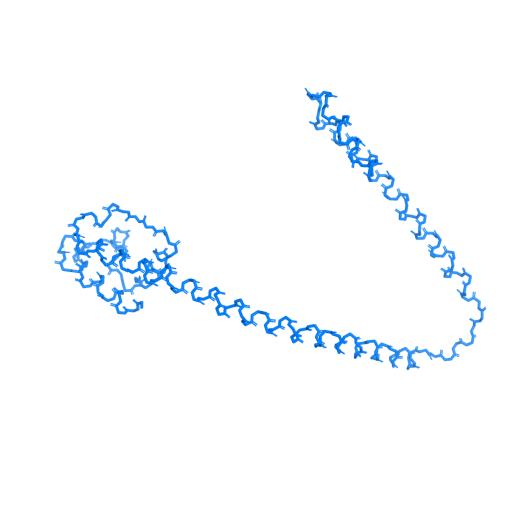9 ? -18.722 -6.873 39.372 1.00 95.50 109 ASN A O 1
ATOM 858 N N . ALA A 1 110 ? -18.013 -8.141 37.672 1.00 94.62 110 ALA A N 1
ATOM 859 C CA . ALA A 1 110 ? -17.536 -9.227 38.530 1.00 94.62 110 ALA A CA 1
ATOM 860 C C . ALA A 1 110 ? -16.361 -8.784 39.418 1.00 94.62 110 ALA A C 1
ATOM 862 O O . ALA A 1 110 ? -16.268 -9.170 40.581 1.00 94.62 110 ALA A O 1
ATOM 863 N N . LEU A 1 111 ? -15.463 -7.956 38.878 1.00 95.00 111 LEU A N 1
ATOM 864 C CA . LEU A 1 111 ? -14.348 -7.399 39.635 1.00 95.00 111 LEU A CA 1
ATOM 865 C C . LEU A 1 111 ? -14.836 -6.426 40.716 1.00 95.00 111 LEU A C 1
ATOM 867 O O . LEU A 1 111 ? -14.289 -6.429 41.811 1.00 95.00 111 LEU A O 1
ATOM 871 N N . GLU A 1 112 ? -15.864 -5.627 40.428 1.00 93.12 112 GLU A N 1
ATOM 872 C CA . GLU A 1 112 ? -16.492 -4.714 41.385 1.00 93.12 112 GLU A CA 1
ATOM 873 C C . GLU A 1 112 ? -17.157 -5.471 42.540 1.00 93.12 112 GLU A C 1
ATOM 875 O O . GLU A 1 112 ? -16.972 -5.093 43.692 1.00 93.12 112 GLU A O 1
ATOM 880 N N . GLU A 1 113 ? -17.842 -6.583 42.267 1.00 88.81 113 GLU A N 1
ATOM 881 C CA . GLU A 1 113 ? -18.435 -7.428 43.313 1.00 88.81 113 GLU A CA 1
ATOM 882 C C . GLU A 1 113 ? -17.374 -8.032 44.250 1.00 88.81 113 GLU A C 1
ATOM 884 O O . GLU A 1 113 ? -17.580 -8.108 45.460 1.00 88.81 113 GLU A O 1
ATOM 889 N N . ILE A 1 114 ? -16.207 -8.405 43.711 1.00 89.94 114 ILE A N 1
ATOM 890 C CA . ILE A 1 114 ? -15.076 -8.910 44.506 1.00 89.94 114 ILE A CA 1
ATOM 891 C C . ILE A 1 114 ? -14.380 -7.771 45.268 1.00 89.94 114 ILE A C 1
ATOM 893 O O . ILE A 1 114 ? -13.956 -7.956 46.409 1.00 89.94 114 ILE A O 1
ATOM 897 N N . MET A 1 115 ? -14.227 -6.603 44.636 1.00 87.12 115 MET A N 1
ATOM 898 C CA . MET A 1 115 ? -13.479 -5.468 45.183 1.00 87.12 115 MET A CA 1
ATOM 899 C C . MET A 1 115 ? -14.293 -4.522 46.053 1.00 87.12 115 MET A C 1
ATOM 901 O O . MET A 1 115 ? -13.681 -3.647 46.657 1.00 87.12 115 MET A O 1
ATOM 905 N N . GLN A 1 116 ? -15.615 -4.652 46.152 1.00 76.62 116 GLN A N 1
ATOM 906 C CA . GLN A 1 116 ? -16.384 -3.943 47.168 1.00 76.62 116 GLN A CA 1
ATOM 907 C C . GLN A 1 116 ? -16.319 -4.736 48.487 1.00 76.62 116 GLN A C 1
ATOM 909 O O . GLN A 1 116 ? -17.147 -5.623 48.714 1.00 76.62 116 GLN A O 1
ATOM 914 N N . PRO A 1 117 ? -15.384 -4.433 49.419 1.00 61.19 117 PRO A N 1
ATOM 915 C CA . PRO A 1 117 ? -15.602 -4.810 50.806 1.00 61.19 117 PRO A CA 1
ATOM 916 C C . PRO A 1 117 ? -16.957 -4.229 51.213 1.00 61.19 117 PRO A C 1
ATOM 918 O O . PRO A 1 117 ? -17.287 -3.116 50.805 1.00 61.19 117 PRO A O 1
ATOM 921 N N . LYS A 1 118 ? -17.744 -4.970 52.003 1.00 55.53 118 LYS A N 1
ATOM 922 C CA . LYS A 1 118 ? -19.017 -4.513 52.585 1.00 55.53 118 LYS A CA 1
ATOM 923 C C . LYS A 1 118 ? -18.796 -3.271 53.464 1.00 55.53 118 LYS A C 1
ATOM 925 O O . LYS A 1 118 ? -18.843 -3.346 54.687 1.00 55.53 118 LYS A O 1
ATOM 930 N N . TYR A 1 119 ? -18.540 -2.118 52.862 1.00 54.78 119 TYR A N 1
ATOM 931 C CA . TYR A 1 119 ? -18.480 -0.834 53.528 1.00 54.78 119 TYR A CA 1
ATOM 932 C C . TYR A 1 119 ? -19.905 -0.299 53.571 1.00 54.78 119 TYR A C 1
ATOM 934 O O . TYR A 1 119 ? -20.385 0.392 52.675 1.00 54.78 119 TYR A O 1
ATOM 942 N N . CYS A 1 120 ? -20.603 -0.636 54.655 1.00 58.09 120 CYS A N 1
ATOM 943 C CA . CYS A 1 120 ? -21.719 0.170 55.121 1.00 58.09 120 CYS A CA 1
ATOM 944 C C . CYS A 1 120 ? -21.197 1.584 55.406 1.00 58.09 120 CYS A C 1
ATOM 946 O O . CYS A 1 120 ? -20.718 1.844 56.507 1.00 58.09 120 CYS A O 1
ATOM 948 N N . ASN A 1 121 ? -21.305 2.523 54.461 1.00 51.00 121 ASN A N 1
ATOM 949 C CA . ASN A 1 121 ? -21.336 3.930 54.843 1.00 51.00 121 ASN A CA 1
ATOM 950 C C . ASN A 1 121 ? -22.200 4.792 53.915 1.00 51.00 121 ASN A C 1
ATOM 952 O O . ASN A 1 121 ? -21.874 5.118 52.781 1.00 51.00 121 ASN A O 1
ATOM 956 N N . ARG A 1 122 ? -23.347 5.186 54.466 1.00 57.97 122 ARG A N 1
ATOM 957 C CA . ARG A 1 122 ? -24.479 5.893 53.852 1.00 57.97 122 ARG A CA 1
ATOM 958 C C . ARG A 1 122 ? -24.211 7.395 53.617 1.00 57.97 122 ARG A C 1
ATOM 960 O O . ARG A 1 122 ? -25.164 8.163 53.519 1.00 57.97 122 ARG A O 1
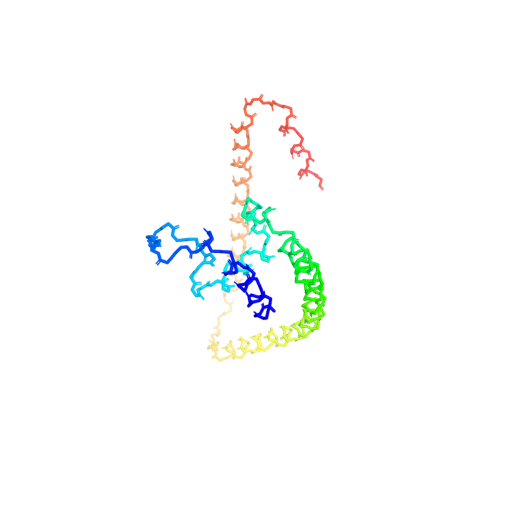ATOM 967 N N . LYS A 1 123 ? -22.951 7.852 53.577 1.00 54.97 123 LYS A N 1
ATOM 968 C CA . LYS A 1 123 ? -22.614 9.295 53.573 1.00 54.97 123 LYS A CA 1
ATOM 969 C C . LYS A 1 123 ? -21.919 9.822 52.307 1.00 54.97 123 LYS A C 1
ATOM 971 O O . LYS A 1 123 ? -21.911 11.035 52.109 1.00 54.97 123 LYS A O 1
ATOM 976 N N . ASP A 1 124 ? -21.471 8.968 51.387 1.00 58.50 124 ASP A N 1
ATOM 977 C CA . ASP A 1 124 ? -20.640 9.411 50.247 1.00 58.50 124 ASP A CA 1
ATOM 978 C C . ASP A 1 124 ? -21.421 9.976 49.045 1.00 58.50 124 ASP A C 1
ATOM 980 O O . ASP A 1 124 ? -20.859 10.603 48.144 1.00 58.50 124 ASP A O 1
ATOM 984 N N . THR A 1 125 ? -22.750 9.852 49.037 1.00 61.69 125 THR A N 1
ATOM 985 C CA . THR A 1 125 ? -23.595 10.314 47.920 1.00 61.69 125 THR A CA 1
ATOM 986 C C . THR A 1 125 ? -23.621 11.843 47.777 1.00 61.69 125 THR A C 1
ATOM 988 O O . THR A 1 125 ? -23.840 12.358 46.678 1.00 61.69 125 THR A O 1
ATOM 991 N N . GLN A 1 126 ? -23.374 12.585 48.862 1.00 71.00 126 GLN A N 1
ATOM 992 C CA . GLN A 1 126 ? -23.302 14.051 48.836 1.00 71.00 126 GLN A CA 1
ATOM 993 C C . GLN A 1 126 ? -21.999 14.537 48.184 1.00 71.00 126 GLN A C 1
ATOM 995 O O . GLN A 1 126 ? -22.024 15.442 47.350 1.00 71.00 126 GLN A O 1
ATOM 1000 N N . LEU A 1 127 ? -20.874 13.880 48.477 1.00 72.75 127 LEU A N 1
ATOM 1001 C CA . LEU A 1 127 ? -19.558 14.284 47.980 1.00 72.75 127 LEU A CA 1
ATOM 1002 C C . LEU A 1 127 ? -19.427 14.064 46.464 1.00 72.75 127 LEU A C 1
ATOM 1004 O O . LEU A 1 127 ? -18.915 14.924 45.750 1.00 72.75 127 LEU A O 1
ATOM 1008 N N . VAL A 1 128 ? -20.011 12.979 45.941 1.00 76.94 128 VAL A N 1
ATOM 1009 C CA . VAL A 1 128 ? -20.049 12.701 44.493 1.00 76.94 128 VAL A CA 1
ATOM 1010 C C . VAL A 1 128 ? -20.916 13.714 43.731 1.00 76.94 128 VAL A C 1
ATOM 1012 O O . VAL A 1 128 ? -20.591 14.068 42.594 1.00 76.94 128 VAL A O 1
ATOM 1015 N N . ARG A 1 129 ? -22.004 14.225 44.331 1.00 78.56 129 ARG A N 1
ATOM 1016 C CA . ARG A 1 129 ? -22.822 15.281 43.703 1.00 78.56 129 ARG A CA 1
ATOM 1017 C C . ARG A 1 129 ? -22.067 16.601 43.624 1.00 78.56 129 ARG A C 1
ATOM 1019 O O . ARG A 1 129 ? -22.071 17.213 42.560 1.00 78.56 129 ARG A O 1
ATOM 1026 N N . VAL A 1 130 ? -21.390 17.001 44.702 1.00 83.25 130 VAL A N 1
ATOM 1027 C CA . VAL A 1 130 ? -20.587 18.235 44.727 1.00 83.25 130 VAL A CA 1
ATOM 1028 C C . VAL A 1 130 ? -19.420 18.140 43.744 1.00 83.25 130 VAL A C 1
ATOM 1030 O O . VAL A 1 130 ? -19.215 19.061 42.959 1.00 83.25 130 VAL A O 1
ATOM 1033 N N . ALA A 1 131 ? -18.725 17.000 43.687 1.00 84.62 131 ALA A N 1
ATOM 1034 C CA . ALA A 1 131 ? -17.635 16.782 42.736 1.00 84.62 131 ALA A CA 1
ATOM 1035 C C . ALA A 1 131 ? -18.104 16.847 41.270 1.00 84.62 131 ALA A C 1
ATOM 1037 O O . ALA A 1 131 ? -17.462 17.497 40.447 1.00 84.62 131 ALA A O 1
ATOM 1038 N N . LYS A 1 132 ? -19.258 16.251 40.934 1.00 87.44 132 LYS A N 1
ATOM 1039 C CA . LYS A 1 132 ? -19.844 16.360 39.583 1.00 87.44 132 LYS A CA 1
ATOM 1040 C C . LYS A 1 132 ? -20.227 17.797 39.227 1.00 87.44 132 LYS A C 1
ATOM 1042 O O . LYS A 1 132 ? -20.098 18.187 38.068 1.00 87.44 132 LYS A O 1
ATOM 1047 N N . LEU A 1 133 ? -20.705 18.572 40.199 1.00 86.31 133 LEU A N 1
ATOM 1048 C CA . LEU A 1 133 ? -21.112 19.962 39.991 1.00 86.31 133 LEU A CA 1
ATOM 1049 C C . LEU A 1 133 ? -19.891 20.875 39.808 1.00 86.31 133 LEU A C 1
ATOM 1051 O O . LEU A 1 133 ? -19.870 21.677 38.878 1.00 86.31 133 LEU A O 1
ATOM 1055 N N . LEU A 1 134 ? -18.835 20.666 40.601 1.00 87.50 134 LEU A N 1
ATOM 1056 C CA . LEU A 1 134 ? -17.544 21.335 40.432 1.00 87.50 134 LEU A CA 1
ATOM 1057 C C . LEU A 1 134 ? -16.888 20.987 39.094 1.00 87.50 134 LEU A C 1
ATOM 1059 O O . LEU A 1 134 ? -16.403 21.883 38.415 1.00 87.50 134 LEU A O 1
ATOM 1063 N N . PHE A 1 135 ? -16.929 19.723 38.665 1.00 88.75 135 PHE A N 1
ATOM 1064 C CA . PHE A 1 135 ? -16.377 19.318 37.371 1.00 88.75 135 PHE A CA 1
ATOM 1065 C C . PHE A 1 135 ? -17.121 19.969 36.196 1.00 88.75 135 PHE A C 1
ATOM 1067 O O . PHE A 1 135 ? -16.492 20.445 35.252 1.00 88.75 135 PHE A O 1
ATOM 1074 N N . LYS A 1 136 ? -18.457 20.064 36.272 1.00 89.75 136 LYS A N 1
ATOM 1075 C CA . LYS A 1 136 ? -19.252 20.794 35.272 1.00 89.75 136 LYS A CA 1
ATOM 1076 C C . LYS A 1 136 ? -18.925 22.290 35.252 1.00 89.75 136 LYS A C 1
ATOM 1078 O O . LYS A 1 136 ? -18.777 22.847 34.169 1.00 89.75 136 LYS A O 1
ATOM 1083 N N . LEU A 1 137 ? -18.775 22.924 36.418 1.00 88.81 137 LEU A N 1
ATOM 1084 C CA . LEU A 1 137 ? -18.399 24.340 36.520 1.00 88.81 137 LEU A CA 1
ATOM 1085 C C . LEU A 1 137 ? -16.988 24.603 35.979 1.00 88.81 137 LEU A C 1
ATOM 1087 O O . LEU A 1 137 ? -16.791 25.551 35.224 1.00 88.81 137 LEU A O 1
ATOM 1091 N N . LEU A 1 138 ? -16.025 23.739 36.309 1.00 89.38 138 LEU A N 1
ATOM 1092 C CA . LEU A 1 138 ? -14.645 23.851 35.840 1.00 89.38 138 LEU A CA 1
ATOM 1093 C C . LEU A 1 138 ? -14.556 23.659 34.320 1.00 89.38 138 LEU A C 1
ATOM 1095 O O . LEU A 1 138 ? -13.888 24.430 33.633 1.00 89.38 138 LEU A O 1
ATOM 1099 N N . SER A 1 139 ? -15.275 22.667 33.786 1.00 87.88 139 SER A N 1
ATOM 1100 C CA . SER A 1 139 ? -15.350 22.422 32.344 1.00 87.88 139 SER A CA 1
ATOM 1101 C C . SER A 1 139 ? -15.974 23.604 31.604 1.00 87.88 139 SER A C 1
ATOM 1103 O O . SER A 1 139 ? -15.455 24.001 30.565 1.00 87.88 139 SER A O 1
ATOM 1105 N N . PHE A 1 140 ? -17.048 24.189 32.140 1.00 89.81 140 PHE A N 1
ATOM 1106 C CA . PHE A 1 140 ? -17.685 25.359 31.538 1.00 89.81 140 PHE A CA 1
ATOM 1107 C C . PHE A 1 140 ? -16.756 26.582 31.558 1.00 89.81 140 PHE A C 1
ATOM 1109 O O . PHE A 1 140 ? -16.592 27.250 30.540 1.00 89.81 140 PHE A O 1
ATOM 1116 N N . GLY A 1 141 ? -16.077 26.828 32.685 1.00 89.50 141 GLY A N 1
ATOM 1117 C CA . GLY A 1 141 ? -15.099 27.909 32.807 1.00 89.50 141 GLY A CA 1
ATOM 1118 C C . GLY A 1 141 ? -13.946 27.782 31.807 1.00 89.50 141 GLY A C 1
ATOM 1119 O O . GLY A 1 141 ? -13.584 28.762 31.159 1.00 89.50 141 GLY A O 1
ATOM 1120 N N . CYS A 1 142 ? -13.417 26.570 31.620 1.00 89.62 142 CYS A N 1
ATOM 1121 C CA . CYS A 1 142 ? -12.340 26.308 30.666 1.00 89.62 142 CYS A CA 1
ATOM 1122 C C . CYS A 1 142 ? -12.764 26.599 29.214 1.00 89.62 142 CYS A C 1
ATOM 1124 O O . CYS A 1 142 ? -12.033 27.269 28.485 1.00 89.62 142 CYS A O 1
ATOM 1126 N N . CYS A 1 143 ? -13.969 26.181 28.806 1.00 86.75 143 CYS A N 1
ATOM 1127 C CA . CYS A 1 143 ? -14.498 26.473 27.470 1.00 86.75 143 CYS A CA 1
ATOM 1128 C C . CYS A 1 143 ? -14.664 27.979 27.225 1.00 86.75 143 CYS A C 1
ATOM 1130 O O . CYS A 1 143 ? -14.294 28.464 26.158 1.00 86.75 143 CYS A O 1
ATOM 1132 N N . CYS A 1 144 ? -15.162 28.732 28.211 1.00 86.44 144 CYS A N 1
ATOM 1133 C CA . CYS A 1 144 ? -15.293 30.185 28.093 1.00 86.44 144 CYS A CA 1
ATOM 1134 C C . CYS A 1 144 ? -13.932 30.866 27.903 1.00 86.44 144 CYS A C 1
ATOM 1136 O O . CYS A 1 144 ? -13.786 31.714 27.025 1.00 86.44 144 CYS A O 1
ATOM 1138 N N . VAL A 1 145 ? -12.919 30.470 28.682 1.00 89.50 145 VAL A N 1
ATOM 1139 C CA . VAL A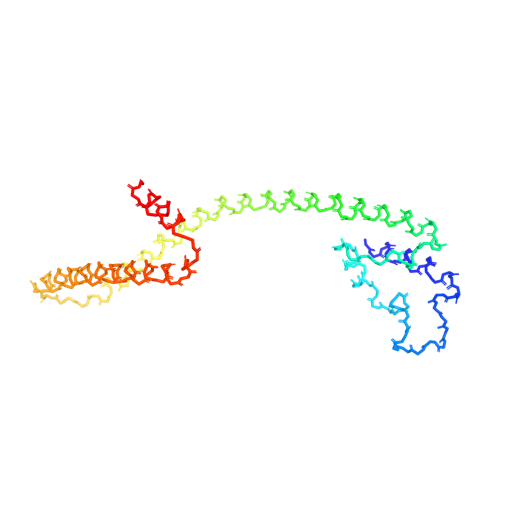 1 145 ? -11.561 31.023 28.553 1.00 89.50 145 VAL A CA 1
ATOM 1140 C C . VAL A 1 145 ? -10.953 30.667 27.196 1.00 89.50 145 VAL A C 1
ATOM 1142 O O . VAL A 1 145 ? -10.405 31.543 26.532 1.00 89.50 145 VAL A O 1
ATOM 1145 N N . ALA A 1 146 ? -11.103 29.421 26.739 1.00 87.56 146 ALA A N 1
ATOM 1146 C CA . ALA A 1 146 ? -10.622 28.994 25.427 1.00 87.56 146 ALA A CA 1
ATOM 1147 C C . ALA A 1 146 ? -11.284 29.779 24.281 1.00 87.56 146 ALA A C 1
ATOM 1149 O O . ALA A 1 146 ? -10.587 30.229 23.376 1.00 87.56 146 ALA A O 1
ATOM 1150 N N . MET A 1 147 ? -12.598 30.022 24.347 1.00 85.62 147 MET A N 1
ATOM 1151 C CA . MET A 1 147 ? -13.318 30.825 23.347 1.00 85.62 147 MET A CA 1
ATOM 1152 C C . MET A 1 147 ? -12.851 32.290 23.332 1.00 85.62 147 MET A C 1
ATOM 1154 O O . MET A 1 147 ? -12.670 32.878 22.264 1.00 85.62 147 MET A O 1
ATOM 1158 N N . VAL A 1 148 ? -12.596 32.888 24.501 1.00 87.12 148 VAL A N 1
ATOM 1159 C CA . VAL A 1 148 ? -12.076 34.264 24.593 1.00 87.12 148 VAL A CA 1
ATOM 1160 C C . VAL A 1 148 ? -10.641 34.355 24.063 1.00 87.12 148 VAL A C 1
ATOM 1162 O O . VAL A 1 148 ? -10.307 35.296 23.347 1.00 87.12 148 VAL A O 1
ATOM 1165 N N . LEU A 1 149 ? -9.788 33.373 24.359 1.00 86.69 149 LEU A N 1
ATOM 1166 C CA . LEU A 1 149 ? -8.425 33.331 23.826 1.00 86.69 149 LEU A CA 1
ATOM 1167 C C . LEU A 1 149 ? -8.417 33.117 22.312 1.00 86.69 149 LEU A C 1
ATOM 1169 O O . LEU A 1 149 ? -7.670 33.790 21.609 1.00 86.69 149 LEU A O 1
ATOM 1173 N N . TYR A 1 150 ? -9.277 32.237 21.804 1.00 81.50 150 TYR A N 1
ATOM 1174 C CA . TYR A 1 150 ? -9.385 31.961 20.376 1.00 81.50 150 TYR A CA 1
ATOM 1175 C C . TYR A 1 150 ? -9.868 33.186 19.590 1.00 81.50 150 TYR A C 1
ATOM 1177 O O . TYR A 1 150 ? -9.271 33.542 18.578 1.00 81.50 150 TYR A O 1
ATOM 1185 N N . THR A 1 151 ? -10.877 33.903 20.094 1.00 79.62 151 THR A N 1
ATOM 1186 C CA . THR A 1 151 ? -11.341 35.155 19.469 1.00 79.62 151 THR A CA 1
ATOM 1187 C C . THR A 1 151 ? -10.265 36.242 19.487 1.00 79.62 151 THR A C 1
ATOM 1189 O O . THR A 1 151 ? -10.073 36.926 18.485 1.00 79.62 151 THR A O 1
ATOM 1192 N N . ARG A 1 152 ? -9.501 36.379 20.579 1.00 82.00 152 ARG A N 1
ATOM 1193 C CA . ARG A 1 152 ? -8.364 37.315 20.642 1.00 82.00 152 ARG A CA 1
ATOM 1194 C C . ARG A 1 152 ? -7.217 36.923 19.708 1.00 82.00 152 ARG A C 1
ATOM 1196 O O . ARG A 1 152 ? -6.613 37.811 19.116 1.00 82.00 152 ARG A O 1
ATOM 1203 N N . LEU A 1 153 ? -6.948 35.629 19.551 1.00 80.25 153 LEU A N 1
ATOM 1204 C CA . LEU A 1 153 ? -5.925 35.111 18.643 1.00 80.25 153 LEU A CA 1
ATOM 1205 C C . LEU A 1 153 ? -6.312 35.325 17.173 1.00 80.25 153 LEU A C 1
ATOM 1207 O O . LEU A 1 153 ? -5.472 35.754 16.391 1.00 80.25 153 LEU A O 1
ATOM 1211 N N . ILE A 1 154 ? -7.584 35.122 16.812 1.00 76.12 154 ILE A N 1
ATOM 1212 C CA . ILE A 1 154 ? -8.092 35.444 15.468 1.00 76.12 154 ILE A CA 1
ATOM 1213 C C . ILE A 1 154 ? -7.952 36.940 15.177 1.00 76.12 154 ILE A C 1
ATOM 1215 O O . ILE A 1 154 ? -7.431 37.297 14.129 1.00 76.12 154 ILE A O 1
ATOM 1219 N N . ILE A 1 155 ? -8.349 37.815 16.109 1.00 77.25 155 ILE A N 1
ATOM 1220 C CA . ILE A 1 155 ? -8.218 39.273 15.929 1.00 77.25 155 ILE A CA 1
ATOM 1221 C C . ILE A 1 155 ? -6.748 39.690 15.747 1.00 77.25 155 ILE A C 1
ATOM 1223 O O . ILE A 1 155 ? -6.469 40.619 14.998 1.00 77.25 155 ILE A O 1
ATOM 1227 N N . PHE A 1 156 ? -5.808 39.015 16.415 1.00 78.62 156 PHE A N 1
ATOM 1228 C CA . PHE A 1 156 ? -4.377 39.293 16.270 1.00 78.62 156 PHE A CA 1
ATOM 1229 C C . PHE A 1 156 ? -3.806 38.814 14.925 1.00 78.62 156 PHE A C 1
ATOM 1231 O O . PHE A 1 156 ? -2.937 39.476 14.368 1.00 78.62 156 PHE A O 1
ATOM 1238 N N . ILE A 1 157 ? -4.286 37.680 14.400 1.00 75.62 157 ILE A N 1
ATOM 1239 C CA . ILE A 1 157 ? -3.830 37.123 13.116 1.00 75.62 157 ILE A CA 1
ATOM 1240 C C . ILE A 1 157 ? -4.448 37.869 11.922 1.00 75.62 157 ILE A C 1
ATOM 1242 O O . ILE A 1 157 ? -3.775 38.051 10.914 1.00 75.62 157 ILE A O 1
ATOM 1246 N N . ASP A 1 158 ? -5.698 38.325 12.032 1.00 68.31 158 ASP A N 1
ATOM 1247 C CA . ASP A 1 158 ? -6.470 38.917 10.925 1.00 68.31 158 ASP A CA 1
ATOM 1248 C C . ASP A 1 158 ? -6.402 40.460 10.881 1.00 68.31 158 ASP A C 1
ATOM 1250 O O . ASP A 1 158 ? -7.254 41.128 10.296 1.00 68.31 158 ASP A O 1
ATOM 1254 N N . GLY A 1 159 ? -5.379 41.045 11.516 1.00 59.88 159 GLY A N 1
ATOM 1255 C CA . GLY A 1 159 ? -5.177 42.491 11.687 1.00 59.88 159 GLY A CA 1
ATOM 1256 C C . GLY A 1 159 ? -5.006 43.326 10.407 1.00 59.88 159 GLY A C 1
ATOM 1257 O O . GLY A 1 159 ? -4.732 44.516 10.525 1.00 59.88 159 GLY A O 1
ATOM 1258 N N . ASP A 1 160 ? -5.201 42.742 9.221 1.00 59.47 160 ASP A N 1
ATOM 1259 C CA . ASP A 1 160 ? -5.113 43.420 7.921 1.00 59.47 160 ASP A CA 1
ATOM 1260 C C . ASP A 1 160 ? -6.435 43.453 7.125 1.00 59.47 160 ASP A C 1
ATOM 1262 O O . ASP A 1 160 ? -6.500 44.143 6.110 1.00 59.47 160 ASP A O 1
ATOM 1266 N N . ASN A 1 161 ? -7.518 42.782 7.557 1.00 60.81 161 ASN A N 1
ATOM 1267 C CA . ASN A 1 161 ? -8.818 42.865 6.866 1.00 60.81 161 ASN A CA 1
ATOM 1268 C C . ASN A 1 161 ? -10.031 42.768 7.822 1.00 60.81 161 ASN A C 1
ATOM 1270 O O . ASN A 1 161 ? -10.460 41.680 8.192 1.00 60.81 161 ASN A O 1
ATOM 1274 N N . PRO A 1 162 ? -10.691 43.887 8.181 1.00 61.59 162 PRO A N 1
ATOM 1275 C CA . PRO A 1 162 ? -11.798 43.894 9.148 1.00 61.59 162 PRO A CA 1
ATOM 1276 C C . PRO A 1 162 ? -13.123 43.280 8.641 1.00 61.59 162 PRO A C 1
ATOM 1278 O O . PRO A 1 162 ? -14.096 43.225 9.393 1.00 61.59 162 PRO A O 1
ATOM 1281 N N . SER A 1 163 ? -13.202 42.827 7.385 1.00 65.25 163 SER A N 1
ATOM 1282 C CA . SER A 1 163 ? -14.429 42.292 6.771 1.00 65.25 163 SER A CA 1
ATOM 1283 C C . SER A 1 163 ? -14.623 40.776 6.948 1.00 65.25 163 SER A C 1
ATOM 1285 O O . SER A 1 163 ? -15.759 40.306 6.867 1.00 65.25 163 SER A O 1
ATOM 1287 N N . SER A 1 164 ? -13.571 40.004 7.240 1.00 59.06 164 SER A N 1
ATOM 1288 C CA . SER A 1 164 ? -13.617 38.539 7.430 1.00 59.06 164 SER A CA 1
ATOM 1289 C C . SER A 1 164 ? -14.070 38.117 8.831 1.00 59.06 164 SER A C 1
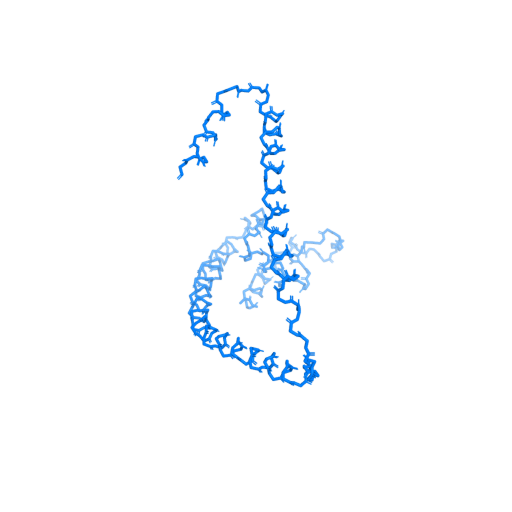ATOM 1291 O O . SER A 1 164 ? -14.792 37.127 8.979 1.00 59.06 164 SER A O 1
ATOM 1293 N N . ALA A 1 165 ? -13.729 38.890 9.865 1.00 58.59 165 ALA A N 1
ATOM 1294 C CA . ALA A 1 165 ? -14.041 38.554 11.258 1.00 58.59 165 ALA A CA 1
ATOM 1295 C C . ALA A 1 165 ? -15.557 38.485 11.555 1.00 58.59 165 ALA A C 1
ATOM 1297 O O . ALA A 1 165 ? -16.001 37.672 12.370 1.00 58.59 165 ALA A O 1
ATOM 1298 N N . ALA A 1 166 ? -16.371 39.293 10.865 1.00 62.34 166 ALA A N 1
ATOM 1299 C CA . ALA A 1 166 ? -17.826 39.305 11.035 1.00 62.34 166 ALA A CA 1
ATOM 1300 C C . ALA A 1 166 ? -18.511 38.044 10.466 1.00 62.34 166 ALA A C 1
ATOM 1302 O O . ALA A 1 166 ? -19.519 37.591 11.010 1.00 62.34 166 ALA A O 1
ATOM 1303 N N . ALA A 1 167 ? -17.949 37.438 9.413 1.00 60.84 167 ALA A N 1
ATOM 1304 C CA . ALA A 1 167 ? -18.511 36.244 8.775 1.00 60.84 167 ALA A CA 1
ATOM 1305 C C . ALA A 1 167 ? -18.313 34.973 9.624 1.00 60.84 167 ALA A C 1
ATOM 1307 O O . ALA A 1 167 ? -19.191 34.107 9.685 1.00 60.84 167 ALA A O 1
ATOM 1308 N N . VAL A 1 168 ? -17.191 34.878 10.345 1.00 62.84 168 VAL A N 1
ATOM 1309 C CA . VAL A 1 168 ? -16.901 33.740 11.235 1.00 62.84 168 VAL A CA 1
ATOM 1310 C C . VAL A 1 168 ? -17.811 33.756 12.468 1.00 62.84 168 VAL A C 1
ATOM 1312 O O . VAL A 1 168 ? -18.317 32.709 12.870 1.00 62.84 168 VAL A O 1
ATOM 1315 N N . PHE A 1 169 ? -18.107 34.937 13.024 1.00 60.16 169 PHE A N 1
ATOM 1316 C CA . PHE A 1 169 ? -19.043 35.072 14.148 1.00 60.16 169 PHE A CA 1
ATOM 1317 C C . PHE A 1 169 ? -20.482 34.670 13.783 1.00 60.16 169 PHE A C 1
ATOM 1319 O O . PHE A 1 169 ? -21.167 34.058 14.601 1.00 60.16 169 PHE A O 1
ATOM 1326 N N . ALA A 1 170 ? -20.929 34.955 12.555 1.00 60.81 170 ALA A N 1
ATOM 1327 C CA . ALA A 1 170 ? -22.256 34.558 12.076 1.00 60.81 170 ALA A CA 1
ATOM 1328 C C . ALA A 1 170 ? -22.401 33.035 11.884 1.00 60.81 170 ALA A C 1
ATOM 1330 O O . ALA A 1 170 ? -23.495 32.499 12.029 1.00 60.81 170 ALA A O 1
ATOM 1331 N N . SER A 1 171 ? -21.297 32.332 11.614 1.00 60.94 171 SER A N 1
ATOM 1332 C CA . SER A 1 171 ? -21.286 30.883 11.360 1.00 60.94 171 SER A CA 1
ATOM 1333 C C . SER A 1 171 ? -21.385 30.033 12.634 1.00 60.94 171 SER A C 1
ATOM 1335 O O . SER A 1 171 ? -21.719 28.860 12.556 1.00 60.94 171 SER A O 1
ATOM 1337 N N . PHE A 1 172 ? -21.086 30.611 13.803 1.00 58.03 172 PHE A N 1
ATOM 1338 C CA . PHE A 1 172 ? -21.137 29.922 15.101 1.00 58.03 172 PHE A CA 1
ATOM 1339 C C . PHE A 1 172 ? -22.455 30.129 15.868 1.00 58.03 172 PHE A C 1
ATOM 1341 O O . PHE A 1 172 ? -22.671 29.481 16.890 1.00 58.03 172 PHE A O 1
ATOM 1348 N N . LEU A 1 173 ? -23.312 31.049 15.412 1.00 53.88 173 LEU A N 1
ATOM 1349 C CA . LEU A 1 173 ? -24.623 31.347 16.010 1.00 53.88 173 LEU A CA 1
ATOM 1350 C C . LEU A 1 173 ? -25.784 30.563 15.365 1.00 53.88 173 LEU A C 1
ATOM 1352 O O . LEU A 1 173 ? -26.921 30.700 15.819 1.00 53.88 173 LEU A O 1
ATOM 1356 N N . LEU A 1 174 ? -25.493 29.762 14.335 1.00 46.81 174 LEU A N 1
ATOM 1357 C CA . LEU A 1 174 ? -26.402 28.855 13.622 1.00 46.81 174 LEU A CA 1
ATOM 1358 C C . LEU A 1 174 ? -26.075 27.402 13.986 1.00 46.81 174 LEU A C 1
ATOM 1360 O O . LEU A 1 174 ? -27.037 26.629 14.189 1.00 46.81 174 LEU A O 1
#

Sequence (174 aa):
MIAFADMFYLLSKSDVTTCPPDQDPQDANPYCSPIRYLDMFVQILGQFDYGSFLDHPLTIGLFIIMTLFGAVIFLNILIAVVSDSYSTSCQKSTRLFGRARLLTVAKINALEEIMQPKYCNRKDTQLVRVAKLLFKLLSFGCCCVAMVLYTRLIIFIDGDNPSSAAAVFASFLL

Foldseek 3Di:
DVVLLVVVLVVQVVDCVQAPPPDDPVPRDPSNDPVCVVVVVVVLVPDDDPPVPPVDVVSVVSSVVCNCVVNVVVVVVVCVVVVVVVVVVVVVCVVVVVVVVVVVVVVVVVVCVVPDDPDPDPPCPVVVVVVVVVVVVVVVVVVVVVVVVVLVVCCVVPVPDPPVSVVVVVVVVD

Radius of gyration: 33.5 Å; chains: 1; bounding box: 61×56×84 Å

Organism: NCBI:txid49249